Protein AF-K7MXH0-F1 (afdb_monomer)

InterPro domains:
  IPR050154 UbiB protein kinase [PTHR10566] (17-111)

pLDDT: mean 84.97, std 9.49, range [46.62, 95.38]

Sequence (111 aa):
MGKCSVVKLLSFSLFQIVHFVNRDSLSLENDYLSLGFIPEGVDTHSVSNALQASFVDQTTKSQDFQGIMNQLYDVMYEFNFSLPPDYALVIRALGSLEGTAKALDPDFKVI

Organism: Glycine max (NCBI:txid3847)

Foldseek 3Di:
DPDVVLVVLLVLVVVLVVCLVVLPLPVNLVSCVVVQQQDPPDDSVVLSVLSNVLSVVVVPFDQALVRSVVSVVVSSVVRVTDDDPSNVVSSVVVVVVSVVVCVVPVPDGPD

Nearest PDB structures (foldseek):
  5bs1-assembly2_D  TM=2.753E-01  e=4.534E+00  Chlamydomonas reinhardtii

Mean predicted aligned error: 6.52 Å

Secondary structure (DSSP, 8-state):
--HHHHHHHHHHHHHHHHHHHTT-HHHHHHHHHHHT-SPTT--HHHHHHHHHHHHHGGGTS--SHHHHHHHHHHHHHHTT----HHHHHHHHHHHHHHHHHHHH-TT----

Solvent-accessible surface area (backbone atoms only — not comparable to full-atom values): 6371 Å² total; per-residue (Å²): 142,63,72,70,58,55,57,49,49,53,55,50,54,52,50,43,51,52,25,55,76,70,66,35,29,66,61,35,40,51,50,36,55,76,68,57,26,59,48,90,89,63,61,61,66,58,52,23,52,49,48,48,52,54,60,67,57,47,88,77,48,58,77,38,68,69,38,50,50,49,54,52,45,54,51,38,58,77,66,60,44,56,77,56,72,68,53,58,49,52,52,52,51,53,52,52,51,51,54,51,48,34,72,76,36,78,85,61,62,88,106

Structure (mmCIF, N/CA/C/O backbone):
data_AF-K7MXH0-F1
#
_entry.id   AF-K7MXH0-F1
#
loop_
_atom_site.group_PDB
_atom_site.id
_atom_site.type_symbol
_atom_site.label_atom_id
_atom_site.label_alt_id
_atom_site.label_comp_id
_atom_site.label_asym_id
_atom_site.label_entity_id
_atom_site.label_seq_id
_atom_site.pdbx_PDB_ins_code
_atom_site.Cartn_x
_atom_site.Cartn_y
_atom_site.Cartn_z
_atom_site.occupancy
_atom_site.B_iso_or_equiv
_atom_site.auth_seq_id
_atom_site.auth_comp_id
_atom_site.auth_asym_id
_atom_site.auth_atom_id
_atom_site.pdbx_PDB_model_num
ATOM 1 N N . MET A 1 1 ? -19.366 23.999 1.018 1.00 46.62 1 MET A N 1
ATOM 2 C CA . MET A 1 1 ? -18.423 23.334 1.942 1.00 46.62 1 MET A CA 1
ATOM 3 C C . MET A 1 1 ? -17.507 22.398 1.142 1.00 46.62 1 MET A C 1
ATOM 5 O O . MET A 1 1 ? -17.685 21.200 1.222 1.00 46.62 1 MET A O 1
ATOM 9 N N . GLY A 1 2 ? -16.614 22.920 0.279 1.00 58.53 2 GLY A N 1
ATOM 10 C CA . GLY A 1 2 ? -15.994 22.087 -0.783 1.00 58.53 2 GLY A CA 1
ATOM 11 C C . GLY A 1 2 ? -14.485 22.241 -1.016 1.00 58.53 2 GLY A C 1
ATOM 12 O O . GLY A 1 2 ? -13.820 21.269 -1.339 1.00 58.53 2 GLY A O 1
ATOM 13 N N . LYS A 1 3 ? -13.893 23.424 -0.801 1.00 51.84 3 LYS A N 1
ATOM 14 C CA . LYS A 1 3 ? -12.472 23.644 -1.150 1.00 51.84 3 LYS A CA 1
ATOM 15 C C . LYS A 1 3 ? -11.477 23.020 -0.159 1.00 51.84 3 LYS A C 1
ATOM 17 O O . LYS A 1 3 ? -10.422 22.561 -0.573 1.00 51.84 3 LYS A O 1
ATOM 22 N N . CYS A 1 4 ? -11.819 22.970 1.131 1.00 59.88 4 CYS A N 1
ATOM 23 C CA . CYS A 1 4 ? -10.934 22.424 2.170 1.00 59.88 4 CYS A CA 1
ATOM 24 C C . CYS A 1 4 ? -10.837 20.884 2.114 1.00 59.88 4 CYS A C 1
ATOM 26 O O . CYS A 1 4 ? -9.796 20.320 2.434 1.00 59.88 4 CYS A O 1
ATOM 28 N N . SER A 1 5 ? -11.900 20.213 1.647 1.00 73.75 5 SER A N 1
ATOM 29 C CA . SER A 1 5 ? -11.961 18.746 1.568 1.00 73.75 5 SER A CA 1
ATOM 30 C C . SER A 1 5 ? -10.963 18.189 0.551 1.00 73.75 5 SER A C 1
ATOM 32 O O . SER A 1 5 ? -10.163 17.317 0.876 1.00 73.75 5 SER A O 1
ATOM 34 N N . VAL A 1 6 ? -10.936 18.758 -0.658 1.00 74.81 6 VAL A N 1
ATOM 35 C CA . VAL A 1 6 ? -10.088 18.260 -1.753 1.00 74.81 6 VAL A CA 1
ATOM 36 C C . VAL A 1 6 ? -8.600 18.461 -1.464 1.00 74.81 6 VAL A C 1
ATOM 38 O O . VAL A 1 6 ? -7.815 17.548 -1.693 1.00 74.81 6 VAL A O 1
ATOM 41 N N . VAL A 1 7 ? -8.199 19.617 -0.916 1.00 77.06 7 VAL A N 1
ATOM 42 C CA . VAL A 1 7 ? -6.790 19.866 -0.546 1.00 77.06 7 VAL A CA 1
ATOM 43 C C . VAL A 1 7 ? -6.329 18.878 0.524 1.00 77.06 7 VAL A C 1
ATOM 45 O O . VAL A 1 7 ? -5.235 18.329 0.415 1.00 77.06 7 VAL A O 1
ATOM 48 N N . LYS A 1 8 ? -7.186 18.597 1.515 1.00 79.19 8 LYS A N 1
ATOM 49 C CA . LYS A 1 8 ? -6.915 17.587 2.541 1.00 79.19 8 LYS A CA 1
ATOM 50 C C . LYS A 1 8 ? -6.776 16.194 1.916 1.00 79.19 8 LYS A C 1
ATOM 52 O O . LYS A 1 8 ? -5.793 15.509 2.175 1.00 79.19 8 LYS A O 1
ATOM 57 N N . LEU A 1 9 ? -7.702 15.786 1.051 1.00 81.62 9 LEU A N 1
ATOM 58 C CA . LEU A 1 9 ? -7.632 14.489 0.369 1.00 81.62 9 LEU A CA 1
ATOM 59 C C . LEU A 1 9 ? -6.373 14.346 -0.487 1.00 81.62 9 LEU A C 1
ATOM 61 O O . LEU A 1 9 ? -5.753 13.285 -0.474 1.00 81.62 9 LEU A O 1
ATOM 65 N N . LEU A 1 10 ? -5.958 15.409 -1.179 1.00 79.69 10 LEU A N 1
ATOM 66 C CA . LEU A 1 10 ? -4.731 15.403 -1.969 1.00 79.69 10 LEU A CA 1
ATOM 67 C C . LEU A 1 10 ? -3.499 15.200 -1.080 1.00 79.69 10 LEU A C 1
ATOM 69 O O . LEU A 1 10 ? -2.683 14.335 -1.383 1.00 79.69 10 LEU A O 1
ATOM 73 N N . SER A 1 11 ? -3.382 15.930 0.037 1.00 79.75 11 SER A N 1
ATOM 74 C CA . SER A 1 11 ? -2.253 15.742 0.958 1.00 79.75 11 SER A CA 1
ATOM 75 C C . SER A 1 11 ? -2.223 14.334 1.552 1.00 79.75 11 SER A C 1
ATOM 77 O O . SER A 1 11 ? -1.167 13.713 1.582 1.00 79.75 11 SER A O 1
ATOM 79 N N . PHE A 1 12 ? -3.376 13.797 1.961 1.00 81.94 12 PHE A N 1
ATOM 80 C CA . PHE A 1 12 ? -3.466 12.440 2.507 1.00 81.94 12 PHE A CA 1
ATOM 81 C C . PHE A 1 12 ? -3.141 11.363 1.469 1.00 81.94 12 PHE A C 1
ATOM 83 O O . PHE A 1 12 ? -2.455 10.403 1.796 1.00 81.94 12 PHE A O 1
ATOM 90 N N . SER A 1 13 ? -3.571 11.538 0.215 1.00 80.50 13 SER A N 1
ATOM 91 C CA . SER A 1 13 ? -3.254 10.593 -0.866 1.00 80.50 13 SER A CA 1
ATOM 92 C C . SER A 1 13 ? -1.743 10.508 -1.106 1.00 80.50 13 SER A C 1
ATOM 94 O O . SER A 1 13 ? -1.219 9.427 -1.347 1.00 80.50 13 SER A O 1
ATOM 96 N N . LEU A 1 14 ? -1.022 11.631 -0.987 1.00 79.69 14 LEU A N 1
ATOM 97 C CA . LEU A 1 14 ? 0.440 11.645 -1.096 1.00 79.69 14 LEU A CA 1
ATOM 98 C C . LEU A 1 14 ? 1.114 10.918 0.077 1.00 79.69 14 LEU A C 1
ATOM 100 O O . LEU A 1 14 ? 2.013 10.113 -0.157 1.00 79.69 14 LEU A O 1
ATOM 104 N N . PHE A 1 15 ? 0.674 11.157 1.318 1.00 83.81 15 PHE A N 1
ATOM 105 C CA . PHE A 1 15 ? 1.217 10.462 2.494 1.00 83.81 15 PHE A CA 1
ATOM 106 C C . PHE A 1 15 ? 0.970 8.954 2.444 1.00 83.81 15 PHE A C 1
ATOM 108 O O . PHE A 1 15 ? 1.897 8.181 2.665 1.00 83.81 15 PHE A O 1
ATOM 115 N N . GLN A 1 16 ? -0.228 8.543 2.032 1.00 85.19 16 GLN A N 1
ATOM 116 C CA . GLN A 1 16 ? -0.571 7.144 1.801 1.00 85.19 16 GLN A CA 1
ATOM 117 C C . GLN A 1 16 ? 0.404 6.463 0.831 1.00 85.19 16 GLN A C 1
ATOM 119 O O . GLN A 1 16 ? 0.870 5.360 1.106 1.00 85.19 16 GLN A O 1
ATOM 124 N N . ILE A 1 17 ? 0.714 7.101 -0.304 1.00 80.75 17 ILE A N 1
ATOM 125 C CA . ILE A 1 17 ? 1.647 6.535 -1.290 1.00 80.75 17 ILE A CA 1
ATOM 126 C C . ILE A 1 17 ? 3.040 6.407 -0.667 1.00 80.75 17 ILE A C 1
ATOM 128 O O . ILE A 1 17 ? 3.684 5.375 -0.825 1.00 80.75 17 ILE A O 1
ATOM 132 N N . VAL A 1 18 ? 3.489 7.412 0.093 1.00 85.75 18 VAL A N 1
ATOM 133 C CA . VAL A 1 18 ? 4.776 7.369 0.804 1.00 85.75 18 VAL A CA 1
ATOM 134 C C . VAL A 1 18 ? 4.818 6.223 1.820 1.00 85.75 18 VAL A C 1
ATOM 136 O O . VAL A 1 18 ? 5.776 5.452 1.819 1.00 85.75 18 VAL A O 1
ATOM 139 N N . HIS A 1 19 ? 3.793 6.063 2.660 1.00 88.38 19 HIS A N 1
ATOM 140 C CA . HIS A 1 19 ? 3.727 4.970 3.634 1.00 88.38 19 HIS A CA 1
ATOM 141 C C . HIS A 1 19 ? 3.650 3.598 2.955 1.00 88.38 19 HIS A C 1
ATOM 143 O O . HIS A 1 19 ? 4.329 2.667 3.388 1.00 88.38 19 HIS A O 1
ATOM 149 N N . PHE A 1 20 ? 2.913 3.482 1.846 1.00 85.31 20 PHE A N 1
ATOM 150 C CA . PHE A 1 20 ? 2.861 2.256 1.051 1.00 85.31 20 PHE A CA 1
ATOM 151 C C . PHE A 1 20 ? 4.236 1.884 0.480 1.00 85.31 20 PHE A C 1
ATOM 153 O O . PHE A 1 20 ? 4.690 0.752 0.640 1.00 85.31 20 PHE A O 1
ATOM 160 N N . VAL A 1 21 ? 4.938 2.843 -0.133 1.00 82.44 21 VAL A N 1
ATOM 161 C CA . VAL A 1 21 ? 6.283 2.637 -0.699 1.00 82.44 21 VAL A CA 1
ATOM 162 C C . VAL A 1 21 ? 7.293 2.273 0.392 1.00 82.44 21 VAL A C 1
ATOM 164 O O . VAL A 1 21 ? 8.115 1.377 0.197 1.00 82.44 21 VAL A O 1
ATOM 167 N N . ASN A 1 22 ? 7.186 2.893 1.569 1.00 86.62 22 ASN A N 1
ATOM 168 C CA . ASN A 1 22 ? 8.001 2.563 2.740 1.00 86.62 22 ASN A CA 1
ATOM 169 C C . ASN A 1 22 ? 7.610 1.236 3.412 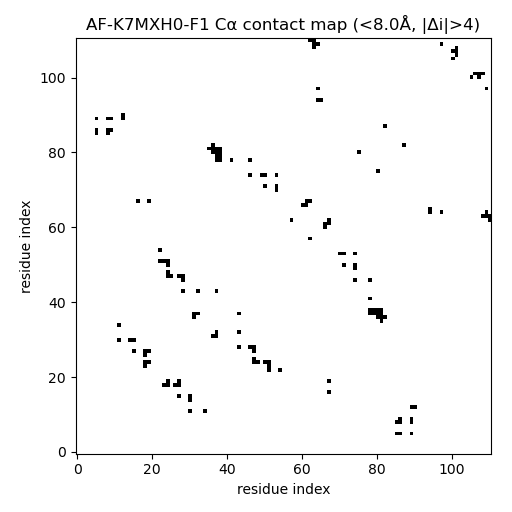1.00 86.62 22 ASN A C 1
ATOM 171 O O . ASN A 1 22 ? 8.277 0.822 4.360 1.00 86.62 22 ASN A O 1
ATOM 175 N N . ARG A 1 23 ? 6.565 0.556 2.920 1.00 86.12 23 ARG A N 1
ATOM 176 C CA . ARG A 1 23 ? 6.012 -0.683 3.487 1.00 86.12 23 ARG A CA 1
ATOM 177 C C . ARG A 1 23 ? 5.615 -0.537 4.956 1.00 86.12 23 ARG A C 1
ATOM 179 O O . ARG A 1 23 ? 5.733 -1.475 5.744 1.00 86.12 23 ARG A O 1
ATOM 186 N N . ASP A 1 24 ? 5.142 0.648 5.318 1.00 91.62 24 ASP A N 1
ATOM 187 C CA . ASP A 1 24 ? 4.705 0.975 6.666 1.00 91.62 24 ASP A CA 1
ATOM 188 C C . ASP A 1 24 ? 3.192 0.764 6.785 1.00 91.62 24 ASP A C 1
ATOM 190 O O . ASP A 1 24 ? 2.389 1.671 6.554 1.00 91.62 24 ASP A O 1
ATOM 194 N N . SER A 1 25 ? 2.798 -0.472 7.110 1.00 91.19 25 SER A N 1
ATOM 195 C CA . SER A 1 25 ? 1.384 -0.847 7.230 1.00 91.19 25 SER A CA 1
ATOM 196 C C . SER A 1 25 ? 0.683 -0.124 8.379 1.00 91.19 25 SER A C 1
ATOM 198 O O . SER A 1 25 ? -0.495 0.195 8.253 1.00 91.19 25 SER A O 1
ATOM 200 N N . LEU A 1 26 ? 1.403 0.180 9.466 1.00 92.44 26 LEU A N 1
ATOM 201 C CA . LEU A 1 26 ? 0.851 0.849 10.644 1.00 92.44 26 LEU A CA 1
ATOM 202 C C . LEU A 1 26 ? 0.541 2.317 10.349 1.00 92.44 26 LEU A C 1
ATOM 204 O O . LEU A 1 26 ? -0.530 2.809 10.705 1.00 92.44 26 LEU A O 1
ATOM 208 N N . SER A 1 27 ? 1.450 3.033 9.688 1.00 92.19 27 SER A N 1
ATOM 209 C CA . SER A 1 27 ? 1.188 4.423 9.296 1.00 92.19 27 SER A CA 1
ATOM 210 C C . SER A 1 27 ? 0.075 4.504 8.250 1.00 92.19 27 SER A C 1
ATOM 212 O O . SER A 1 27 ? -0.785 5.378 8.329 1.00 92.19 27 SER A O 1
ATOM 214 N N . LEU A 1 28 ? 0.016 3.540 7.329 1.00 91.25 28 LEU A N 1
ATOM 215 C CA . LEU A 1 28 ? -1.019 3.477 6.299 1.00 91.25 28 LEU A CA 1
ATOM 216 C C . LEU A 1 28 ? -2.418 3.148 6.860 1.00 91.25 28 LEU A C 1
ATOM 218 O O . LEU A 1 28 ? -3.410 3.753 6.457 1.00 91.25 28 LEU A O 1
ATOM 222 N N . GLU A 1 29 ? -2.509 2.239 7.830 1.00 91.75 29 GLU A N 1
ATOM 223 C CA . GLU A 1 29 ? -3.730 1.981 8.606 1.00 91.75 29 GLU A CA 1
ATOM 224 C C . GLU A 1 29 ? -4.227 3.258 9.302 1.00 91.75 29 GLU A C 1
ATOM 226 O O . GLU A 1 29 ? -5.408 3.603 9.214 1.00 91.75 29 GLU A O 1
ATOM 231 N N . ASN A 1 30 ? -3.320 3.999 9.947 1.00 90.44 30 ASN A N 1
ATOM 232 C CA . ASN A 1 30 ? -3.651 5.253 10.623 1.00 90.44 30 ASN A CA 1
ATOM 233 C C . ASN A 1 30 ? -4.119 6.345 9.651 1.00 90.44 30 ASN A C 1
ATOM 235 O O . ASN A 1 30 ? -5.020 7.118 9.996 1.00 90.44 30 ASN A O 1
ATOM 239 N N . ASP A 1 31 ? -3.566 6.399 8.437 1.00 88.56 31 ASP A N 1
ATOM 240 C CA . ASP A 1 31 ? -4.060 7.289 7.385 1.00 88.56 31 ASP A CA 1
ATOM 241 C C . ASP A 1 31 ? -5.513 6.953 7.031 1.00 88.56 31 ASP A C 1
ATOM 243 O O . ASP A 1 31 ? -6.362 7.845 6.991 1.00 88.56 31 ASP A O 1
ATOM 247 N N . TYR A 1 32 ? -5.832 5.670 6.831 1.00 89.38 32 TYR A N 1
ATOM 248 C CA . TYR A 1 32 ? -7.194 5.229 6.514 1.00 89.38 32 TYR A CA 1
ATOM 249 C C . TYR A 1 32 ? -8.195 5.486 7.627 1.00 89.38 32 TYR A C 1
ATOM 251 O 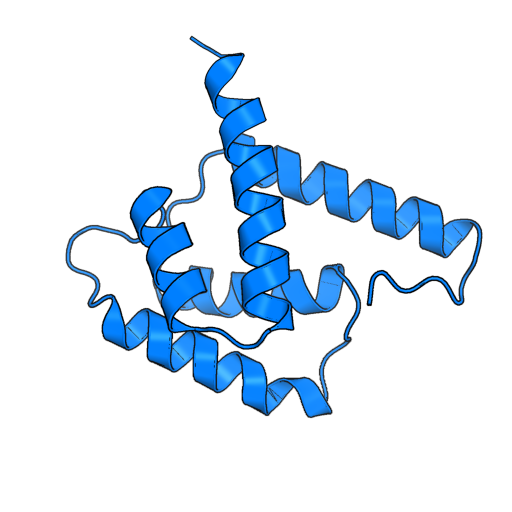O . TYR A 1 32 ? -9.328 5.899 7.352 1.00 89.38 32 TYR A O 1
ATOM 259 N N . LEU A 1 33 ?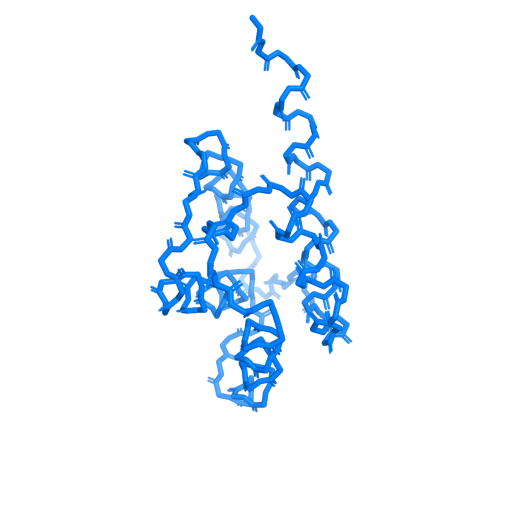 -7.774 5.286 8.873 1.00 88.94 33 LEU A N 1
ATOM 260 C CA . LEU A 1 33 ? -8.573 5.617 10.042 1.00 88.94 33 LEU A CA 1
ATOM 261 C C . LEU A 1 33 ? -8.835 7.129 10.112 1.00 88.94 33 LEU A C 1
ATOM 263 O O . LEU A 1 33 ? -9.975 7.556 10.278 1.00 88.94 33 LEU A O 1
ATOM 267 N N . SER A 1 34 ? -7.802 7.949 9.898 1.00 86.44 34 SER A N 1
ATOM 268 C CA . SER A 1 34 ? -7.891 9.420 9.912 1.00 86.44 34 SER A CA 1
ATOM 269 C C . SER A 1 34 ? -8.751 9.987 8.780 1.00 86.44 34 SER A C 1
ATOM 271 O O . SER A 1 34 ? -9.349 11.060 8.914 1.00 86.44 34 SER A O 1
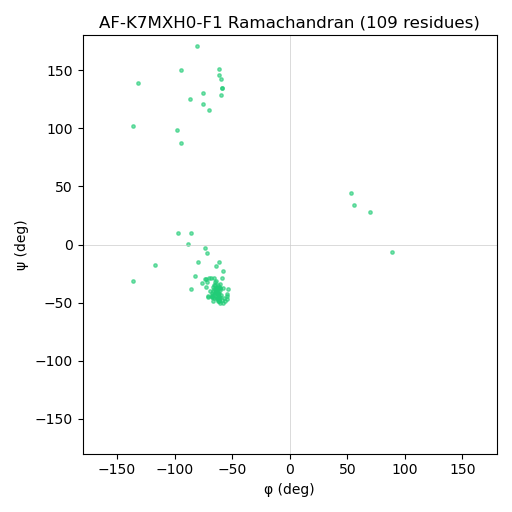ATOM 273 N N . LEU A 1 35 ? -8.807 9.274 7.657 1.00 84.44 35 LEU A N 1
ATOM 274 C CA . LEU A 1 35 ? -9.658 9.583 6.514 1.00 84.44 35 LEU A CA 1
ATOM 275 C C . LEU A 1 35 ? -11.113 9.131 6.705 1.00 84.44 35 LEU A C 1
ATOM 277 O O . LEU A 1 35 ? -11.981 9.586 5.960 1.00 84.44 35 LEU A O 1
ATOM 281 N N . GLY A 1 36 ? -11.386 8.268 7.687 1.00 86.94 36 GLY A N 1
ATOM 282 C CA . GLY A 1 36 ? -12.705 7.676 7.906 1.00 86.94 36 GLY A CA 1
ATOM 283 C C . GLY A 1 36 ? -13.105 6.682 6.814 1.00 86.94 36 GLY A C 1
ATOM 284 O O . GLY A 1 36 ? -14.289 6.542 6.524 1.00 86.94 36 GLY A O 1
ATOM 285 N N . PHE A 1 37 ? -12.131 6.037 6.161 1.00 88.94 37 PHE A N 1
ATOM 286 C CA . PHE A 1 37 ? -12.402 5.049 5.107 1.00 88.94 37 PHE A CA 1
ATOM 287 C C . PHE A 1 37 ? -12.726 3.669 5.681 1.00 88.94 37 PHE A C 1
ATOM 289 O O . PHE A 1 37 ? -13.449 2.904 5.041 1.00 88.94 37 PHE A O 1
ATOM 296 N N . ILE A 1 38 ? -12.206 3.373 6.877 1.00 90.56 38 ILE A N 1
ATOM 297 C CA . ILE A 1 38 ? -12.443 2.121 7.597 1.00 90.56 38 ILE A CA 1
ATOM 298 C C . ILE A 1 38 ? -13.860 2.155 8.198 1.00 90.56 38 ILE A C 1
ATOM 300 O O . ILE A 1 38 ? -14.145 3.057 8.992 1.00 90.56 38 ILE A O 1
ATOM 304 N N . PRO A 1 39 ? -14.753 1.211 7.846 1.00 89.50 39 PRO A N 1
ATOM 305 C CA . PRO A 1 39 ? -16.088 1.134 8.433 1.00 89.50 39 PRO A CA 1
ATOM 306 C C . PRO A 1 39 ? -16.049 0.901 9.947 1.00 89.50 39 PRO A C 1
ATOM 308 O O . PRO A 1 39 ? -15.151 0.239 10.470 1.00 89.50 39 PRO A O 1
ATOM 311 N N . GLU A 1 40 ? -17.066 1.391 10.656 1.00 88.25 40 GLU A N 1
ATOM 312 C CA . GLU A 1 40 ? -17.212 1.109 12.086 1.00 88.25 40 GLU A CA 1
ATOM 313 C C . GLU A 1 40 ? -17.319 -0.405 12.340 1.00 88.25 40 GLU A C 1
ATOM 315 O O . GLU A 1 40 ? -18.054 -1.119 11.658 1.00 88.25 40 GLU A O 1
ATOM 320 N N . GLY A 1 41 ? -16.584 -0.896 13.341 1.00 89.38 41 GLY A N 1
ATOM 321 C CA . GLY A 1 41 ? -16.572 -2.311 13.728 1.00 89.38 41 GLY A CA 1
ATOM 322 C C . GLY A 1 41 ? -15.538 -3.179 13.004 1.00 89.38 41 GLY A C 1
ATOM 323 O O . GLY A 1 41 ? -15.364 -4.333 13.391 1.00 89.38 41 GLY A O 1
ATOM 324 N N . VAL A 1 42 ? -14.824 -2.647 12.007 1.00 91.62 42 VAL A N 1
ATOM 325 C CA . VAL A 1 42 ? -13.661 -3.328 11.423 1.00 91.62 42 VAL A CA 1
ATOM 326 C C . VAL A 1 42 ? -12.468 -3.224 12.376 1.00 91.62 42 VAL A C 1
ATOM 328 O O . VAL A 1 42 ? -12.128 -2.138 12.843 1.00 91.62 42 VAL A O 1
ATOM 331 N N . ASP A 1 43 ? -11.823 -4.359 12.651 1.00 92.31 43 ASP A N 1
ATOM 332 C CA . ASP A 1 43 ? -10.574 -4.404 13.410 1.00 92.31 43 ASP A CA 1
ATOM 333 C C . ASP A 1 43 ? -9.428 -3.808 12.581 1.00 92.31 43 ASP A C 1
ATOM 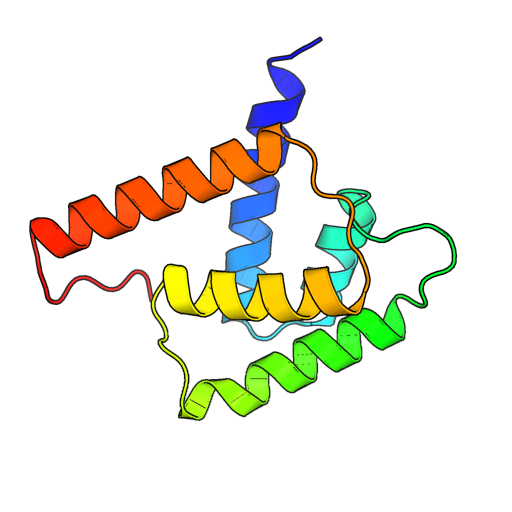335 O O . ASP A 1 43 ? -9.054 -4.337 11.531 1.00 92.31 43 ASP A O 1
ATOM 339 N N . THR A 1 44 ? -8.865 -2.696 13.050 1.00 90.44 44 THR A N 1
ATOM 340 C CA . THR A 1 44 ? -7.835 -1.962 12.308 1.00 90.44 44 THR A CA 1
ATOM 341 C C . THR A 1 44 ? -6.526 -2.755 12.216 1.00 90.44 44 THR A C 1
ATOM 343 O O . THR A 1 44 ? -5.842 -2.699 11.194 1.00 90.44 44 THR A O 1
ATOM 346 N N . HIS A 1 45 ? -6.235 -3.622 13.193 1.00 91.69 45 HIS A N 1
ATOM 347 C CA . HIS A 1 45 ? -5.090 -4.531 13.120 1.00 91.69 45 HIS A CA 1
ATOM 348 C C . HIS A 1 45 ? -5.205 -5.528 11.962 1.00 91.69 45 HIS A C 1
ATOM 350 O O . HIS A 1 45 ? -4.209 -5.823 11.299 1.00 91.69 45 HIS A O 1
ATOM 356 N N . SER A 1 46 ? -6.412 -6.016 11.673 1.00 93.19 46 SER A N 1
ATOM 357 C CA . SER A 1 46 ? -6.665 -6.879 10.516 1.00 93.19 46 SER A CA 1
ATOM 358 C C . SER A 1 46 ? -6.386 -6.154 9.192 1.00 93.19 46 SER A C 1
ATOM 360 O O . SER A 1 46 ? -5.777 -6.742 8.298 1.00 93.19 46 SER A O 1
ATOM 362 N N . VAL A 1 47 ? -6.719 -4.860 9.098 1.00 93.31 47 VAL A N 1
ATOM 363 C CA . VAL A 1 47 ? -6.355 -4.007 7.949 1.00 93.31 47 VAL A CA 1
ATOM 364 C C . VAL A 1 47 ? -4.834 -3.906 7.816 1.00 93.31 47 VAL A C 1
ATOM 366 O O . VAL A 1 47 ? -4.297 -4.129 6.733 1.00 93.31 47 VAL A O 1
ATOM 369 N N . SER A 1 48 ? -4.124 -3.626 8.913 1.00 92.81 48 SER A N 1
ATOM 370 C CA . SER A 1 48 ? -2.654 -3.581 8.940 1.00 92.81 48 SER A CA 1
ATOM 371 C C . SER A 1 48 ? -2.021 -4.871 8.425 1.00 92.81 48 SER A C 1
ATOM 373 O O . SER A 1 48 ? -1.090 -4.840 7.620 1.00 92.81 48 SER A O 1
ATOM 375 N N . ASN A 1 49 ? -2.553 -6.018 8.857 1.00 93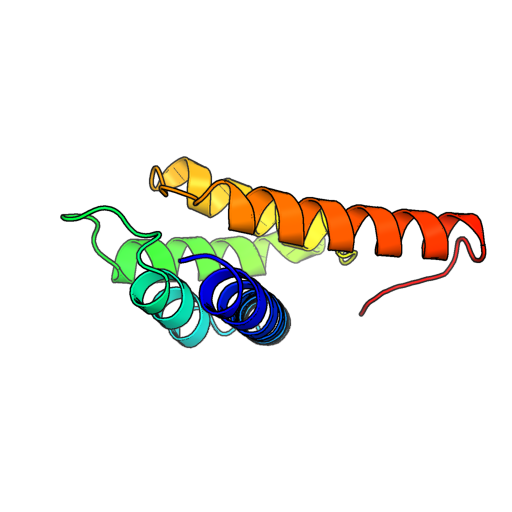.19 49 ASN A N 1
ATOM 376 C CA . ASN A 1 49 ? -2.065 -7.333 8.457 1.00 93.19 49 ASN A CA 1
ATOM 377 C C . ASN A 1 49 ? -2.277 -7.584 6.959 1.00 93.19 49 ASN A C 1
ATOM 379 O O . ASN A 1 49 ? -1.366 -8.075 6.292 1.00 93.19 49 ASN A O 1
ATOM 383 N N . ALA A 1 50 ? -3.434 -7.207 6.411 1.00 92.50 50 ALA A N 1
ATOM 384 C CA . ALA A 1 50 ? -3.702 -7.315 4.978 1.00 92.50 50 ALA A CA 1
ATOM 385 C C . ALA A 1 50 ? -2.813 -6.376 4.148 1.00 92.50 50 ALA A C 1
ATOM 387 O O . ALA A 1 50 ? -2.260 -6.784 3.125 1.00 92.50 50 ALA A O 1
ATOM 388 N N . LEU A 1 51 ? -2.582 -5.147 4.625 1.00 91.62 51 LEU A N 1
ATOM 389 C CA . LEU A 1 51 ? -1.624 -4.222 4.013 1.00 91.62 51 LEU A CA 1
ATOM 390 C C . LEU A 1 51 ? -0.210 -4.804 4.021 1.00 91.62 51 LEU A C 1
ATOM 392 O O . LEU A 1 51 ? 0.470 -4.787 2.996 1.00 91.62 51 LEU A O 1
ATOM 396 N N . GLN A 1 52 ? 0.220 -5.384 5.140 1.00 91.06 52 GLN A N 1
ATOM 397 C CA . GLN A 1 52 ? 1.528 -6.020 5.244 1.00 91.06 52 GLN A CA 1
ATOM 398 C C . GLN A 1 52 ? 1.660 -7.231 4.310 1.00 91.06 52 GLN A C 1
ATOM 400 O O . GLN A 1 52 ? 2.692 -7.381 3.655 1.00 91.06 52 GLN A O 1
ATOM 405 N N . ALA A 1 53 ? 0.612 -8.051 4.184 1.00 88.81 53 ALA A N 1
ATOM 406 C CA . ALA A 1 53 ? 0.568 -9.151 3.223 1.00 88.81 53 ALA A CA 1
ATOM 407 C C . ALA A 1 53 ? 0.678 -8.642 1.775 1.00 88.81 53 ALA A C 1
ATOM 409 O O . ALA A 1 53 ? 1.467 -9.177 0.993 1.00 88.81 53 ALA A O 1
ATOM 410 N N . SER A 1 54 ? -0.004 -7.538 1.446 1.00 85.88 54 SER A N 1
ATOM 411 C CA . SER A 1 54 ? 0.061 -6.919 0.114 1.00 85.88 54 SER A CA 1
ATOM 412 C C . SER A 1 54 ? 1.483 -6.495 -0.281 1.00 85.88 54 SER A C 1
ATOM 414 O O . SER A 1 54 ? 1.835 -6.518 -1.466 1.00 85.88 54 SER A O 1
ATOM 416 N N . PHE A 1 55 ? 2.336 -6.169 0.702 1.00 84.56 55 PHE A N 1
ATOM 417 C CA . PHE A 1 55 ? 3.728 -5.803 0.454 1.00 84.56 55 PHE A CA 1
ATOM 418 C C . PHE A 1 55 ? 4.608 -6.988 0.056 1.00 84.56 55 PHE A C 1
ATOM 420 O O . PHE A 1 55 ? 5.586 -6.777 -0.665 1.00 84.56 55 PHE A O 1
ATOM 427 N N . VAL A 1 56 ? 4.294 -8.202 0.518 1.00 77.44 56 VAL A N 1
ATOM 428 C CA . VAL A 1 56 ? 5.054 -9.428 0.214 1.00 77.44 56 VAL A CA 1
ATOM 429 C C . VAL A 1 56 ? 4.821 -9.859 -1.238 1.00 77.44 56 VAL A C 1
ATOM 431 O O . VAL A 1 56 ? 5.764 -10.246 -1.933 1.00 77.44 56 VAL A O 1
ATOM 434 N N . ASP A 1 57 ? 3.600 -9.672 -1.739 1.00 69.38 57 ASP A N 1
ATOM 435 C CA . ASP A 1 57 ? 3.200 -10.024 -3.108 1.00 69.38 57 ASP A CA 1
ATOM 436 C C . ASP A 1 57 ? 3.796 -9.108 -4.197 1.00 69.38 57 ASP A C 1
ATOM 438 O O . ASP A 1 57 ? 3.694 -9.395 -5.395 1.00 69.38 57 ASP A O 1
ATOM 442 N N . GLN A 1 58 ? 4.479 -8.023 -3.809 1.00 64.00 58 GLN A N 1
ATOM 443 C CA . GLN A 1 58 ? 5.086 -7.050 -4.731 1.00 64.00 58 GLN A CA 1
ATOM 444 C C . GLN A 1 58 ? 6.163 -7.634 -5.653 1.00 64.00 58 GLN A C 1
ATOM 446 O O . GLN A 1 58 ? 6.512 -7.001 -6.641 1.00 64.00 58 GLN A O 1
ATOM 451 N N . THR A 1 59 ? 6.684 -8.834 -5.385 1.00 59.53 59 THR A N 1
ATOM 452 C CA . THR A 1 59 ? 7.677 -9.465 -6.278 1.00 59.53 59 THR A CA 1
ATOM 453 C C . THR A 1 59 ? 7.124 -9.782 -7.672 1.00 59.53 59 THR A C 1
ATOM 455 O O . THR A 1 59 ? 7.903 -9.957 -8.606 1.00 59.53 59 THR A O 1
ATOM 458 N N . THR A 1 60 ? 5.796 -9.827 -7.828 1.00 60.91 60 THR A N 1
ATOM 459 C CA . THR A 1 60 ? 5.126 -10.148 -9.101 1.00 60.91 60 THR A CA 1
ATOM 460 C C . THR A 1 60 ? 4.279 -9.008 -9.666 1.00 60.91 60 THR A C 1
ATOM 462 O O . THR A 1 60 ? 3.940 -9.034 -10.850 1.00 60.91 60 THR A O 1
ATOM 465 N N . LYS A 1 61 ? 3.925 -8.010 -8.846 1.00 65.75 61 LYS A N 1
ATOM 466 C CA . LYS A 1 61 ? 3.043 -6.901 -9.234 1.00 65.75 61 LYS A CA 1
ATOM 467 C C . LYS A 1 61 ? 3.856 -5.690 -9.708 1.00 65.75 61 LYS A C 1
ATOM 469 O O . LYS A 1 61 ? 4.990 -5.477 -9.286 1.00 65.75 61 LYS A O 1
ATOM 474 N N . SER A 1 62 ? 3.268 -4.911 -10.619 1.00 69.12 62 SER A N 1
ATOM 475 C CA . SER A 1 62 ? 3.893 -3.696 -11.150 1.00 69.12 62 SER A CA 1
ATOM 476 C C . SER A 1 62 ? 4.192 -2.709 -10.022 1.00 69.12 62 SER A C 1
ATOM 478 O O . SER A 1 62 ? 3.339 -2.463 -9.174 1.00 69.12 62 SER A O 1
ATOM 480 N N . GLN A 1 63 ? 5.394 -2.138 -10.032 1.00 74.69 63 GLN A N 1
ATOM 481 C CA . GLN A 1 63 ? 5.810 -1.090 -9.095 1.00 74.69 63 GLN A CA 1
ATOM 482 C C . GLN A 1 63 ? 5.401 0.310 -9.571 1.00 74.69 63 GLN A C 1
AT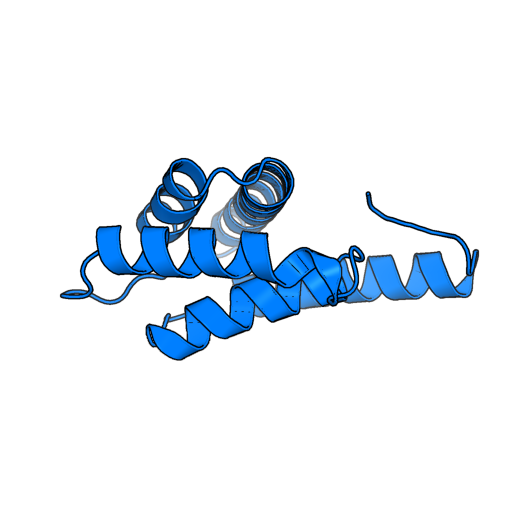OM 484 O O . GLN A 1 63 ? 5.850 1.314 -9.041 1.00 74.69 63 GLN A O 1
ATOM 489 N N . ASP A 1 64 ? 4.587 0.405 -10.612 1.00 79.94 64 ASP A N 1
ATOM 490 C CA . ASP A 1 64 ? 4.079 1.685 -11.069 1.00 79.94 64 ASP A CA 1
ATOM 491 C C . ASP A 1 64 ? 2.880 2.156 -10.228 1.00 79.94 64 ASP A C 1
ATOM 493 O O . ASP A 1 64 ? 2.373 1.426 -9.370 1.00 79.94 64 ASP A O 1
ATOM 497 N N . PHE A 1 65 ? 2.439 3.402 -10.422 1.00 83.88 65 PHE A N 1
ATOM 498 C CA . PHE A 1 65 ? 1.392 3.968 -9.569 1.00 83.88 65 PHE A CA 1
ATOM 499 C C . PHE A 1 65 ? 0.080 3.187 -9.720 1.00 83.88 65 PHE A C 1
ATOM 501 O O . PHE A 1 65 ? -0.578 2.906 -8.721 1.00 83.88 65 PHE A O 1
ATOM 508 N N . GLN A 1 66 ? -0.260 2.730 -10.928 1.00 83.81 66 GLN A N 1
ATOM 509 C CA . GLN A 1 66 ? -1.404 1.840 -11.136 1.00 83.81 66 GLN A CA 1
ATOM 510 C C . GLN A 1 66 ? -1.290 0.517 -10.353 1.00 83.81 66 GLN A C 1
ATOM 512 O O . GLN A 1 66 ? -2.273 0.078 -9.755 1.00 83.81 66 GLN A O 1
ATOM 517 N N . GLY A 1 67 ? -0.120 -0.122 -10.338 1.00 85.25 67 GLY A N 1
ATOM 518 C CA . GLY A 1 67 ? 0.132 -1.351 -9.588 1.00 85.25 67 GLY A CA 1
ATOM 519 C C . GLY A 1 67 ? -0.020 -1.160 -8.081 1.00 85.25 67 GLY A C 1
ATOM 520 O O . GLY A 1 67 ? -0.735 -1.935 -7.441 1.00 85.25 67 GLY A O 1
ATOM 521 N N . ILE A 1 68 ? 0.548 -0.075 -7.549 1.00 85.12 68 ILE A N 1
ATOM 522 C CA . ILE A 1 68 ? 0.385 0.341 -6.149 1.00 85.12 68 ILE A CA 1
ATOM 523 C C . ILE A 1 68 ? -1.098 0.558 -5.823 1.00 85.12 68 ILE A C 1
ATOM 525 O O . ILE A 1 68 ? -1.615 -0.006 -4.859 1.00 85.12 68 ILE A O 1
ATOM 529 N N . MET A 1 69 ? -1.816 1.330 -6.644 1.00 87.00 69 MET A N 1
ATOM 530 C CA . MET A 1 69 ? -3.234 1.610 -6.407 1.00 87.00 69 MET A CA 1
ATOM 531 C C . MET A 1 69 ? -4.093 0.345 -6.451 1.00 87.00 69 MET A C 1
ATOM 533 O O . MET A 1 69 ? -5.001 0.214 -5.636 1.00 87.00 69 MET A O 1
ATOM 537 N N . ASN A 1 70 ? -3.801 -0.603 -7.343 1.00 87.81 70 ASN A N 1
ATOM 538 C CA . ASN A 1 70 ? -4.515 -1.880 -7.395 1.00 87.81 70 ASN A CA 1
ATOM 539 C C . ASN A 1 70 ? -4.343 -2.683 -6.099 1.00 87.81 70 ASN A C 1
ATOM 541 O O . ASN A 1 70 ? -5.322 -3.202 -5.578 1.00 87.81 70 ASN A O 1
ATOM 545 N N . GLN A 1 71 ? -3.131 -2.739 -5.540 1.00 87.06 71 GLN A N 1
ATOM 546 C CA . GLN A 1 71 ? -2.884 -3.423 -4.264 1.00 87.06 71 GLN A CA 1
ATOM 547 C C . GLN A 1 71 ? -3.627 -2.765 -3.102 1.00 87.06 71 GLN A C 1
ATOM 549 O O . GLN A 1 71 ? -4.202 -3.452 -2.262 1.00 87.06 71 GLN A O 1
ATOM 554 N N . LEU A 1 72 ? -3.649 -1.432 -3.074 1.00 88.19 72 LEU A N 1
ATOM 555 C CA . LEU A 1 72 ? -4.433 -0.694 -2.092 1.00 88.19 72 LEU A CA 1
ATOM 556 C C . LEU A 1 72 ? -5.928 -0.978 -2.245 1.00 88.19 72 LEU A C 1
ATOM 558 O O . LEU A 1 72 ? -6.610 -1.206 -1.248 1.00 88.19 72 LEU A O 1
ATOM 562 N N . TYR A 1 73 ? -6.436 -1.003 -3.479 1.00 88.94 73 TYR A N 1
ATOM 563 C CA . TYR A 1 73 ? -7.838 -1.298 -3.751 1.00 88.94 73 TYR A CA 1
ATOM 564 C C . TYR A 1 73 ? -8.235 -2.729 -3.395 1.00 88.94 73 TYR A C 1
ATOM 566 O O . TYR A 1 73 ? -9.351 -2.909 -2.915 1.00 88.94 73 TYR A O 1
ATOM 574 N N . ASP A 1 74 ? -7.347 -3.712 -3.561 1.00 90.50 74 ASP A N 1
ATOM 575 C CA . ASP A 1 74 ? -7.587 -5.095 -3.129 1.00 90.50 74 ASP A CA 1
ATOM 576 C C . ASP A 1 74 ? -7.919 -5.130 -1.623 1.00 90.50 74 ASP A C 1
ATOM 578 O O . ASP A 1 74 ? -8.948 -5.677 -1.223 1.00 90.50 74 ASP A O 1
ATOM 582 N N . VAL A 1 75 ? -7.111 -4.450 -0.798 1.00 91.62 75 VAL A N 1
ATOM 583 C CA . VAL A 1 75 ? -7.341 -4.353 0.655 1.00 91.62 75 VAL A CA 1
ATOM 584 C C . VAL A 1 75 ? -8.599 -3.542 0.967 1.00 91.62 75 VAL A C 1
ATOM 586 O O . VAL A 1 75 ? -9.432 -3.957 1.770 1.00 91.62 75 VAL A O 1
ATOM 589 N N . MET A 1 76 ? -8.798 -2.398 0.312 1.00 90.75 76 MET A N 1
ATOM 590 C CA . MET A 1 76 ? -10.013 -1.597 0.506 1.00 90.75 76 MET A CA 1
ATOM 591 C C . MET A 1 76 ? -11.285 -2.393 0.191 1.00 90.75 76 MET A C 1
ATOM 593 O O . MET A 1 76 ? -12.294 -2.231 0.876 1.00 90.75 76 MET A O 1
ATOM 597 N N . TYR A 1 77 ? -11.246 -3.243 -0.837 1.00 91.94 77 TYR A N 1
ATOM 598 C CA . TYR A 1 77 ? -12.361 -4.097 -1.227 1.00 91.94 77 TYR A CA 1
ATOM 599 C C . TYR A 1 77 ? -12.597 -5.217 -0.209 1.00 91.94 77 TYR A C 1
ATOM 601 O O . TYR A 1 77 ? -13.737 -5.430 0.196 1.00 91.94 77 TYR A O 1
ATOM 609 N N . GLU A 1 78 ? -11.534 -5.878 0.258 1.00 93.19 78 GLU A N 1
ATOM 610 C CA . GLU A 1 78 ? -11.600 -6.928 1.285 1.00 93.19 78 GLU A CA 1
ATOM 611 C C . GLU A 1 78 ? -12.311 -6.445 2.560 1.00 93.19 78 GLU A C 1
ATOM 613 O O . GLU A 1 78 ? -13.182 -7.132 3.096 1.00 93.19 78 GLU A O 1
ATOM 618 N N . PHE A 1 79 ? -12.008 -5.222 3.000 1.00 93.38 79 PHE A N 1
ATOM 619 C CA . PHE A 1 79 ? -12.567 -4.635 4.221 1.00 93.38 79 PHE A CA 1
ATOM 620 C C . PHE A 1 79 ? -13.773 -3.713 3.986 1.00 93.38 79 PHE A C 1
ATOM 622 O O . PHE A 1 79 ? -14.227 -3.055 4.921 1.00 93.38 79 PHE A O 1
ATOM 629 N N . ASN A 1 80 ? -14.327 -3.676 2.768 1.00 91.88 80 ASN A N 1
ATOM 630 C CA . ASN A 1 80 ? -15.495 -2.862 2.403 1.00 91.88 80 ASN A CA 1
ATOM 631 C C . ASN A 1 80 ? -15.349 -1.368 2.747 1.00 91.88 80 ASN A C 1
ATOM 633 O O . ASN A 1 80 ? -16.268 -0.745 3.284 1.00 91.88 80 ASN A O 1
ATOM 637 N N . PHE A 1 81 ? -14.192 -0.779 2.452 1.00 91.56 81 PHE A N 1
ATOM 638 C CA . PHE A 1 81 ? -13.940 0.632 2.733 1.00 91.56 81 PHE A CA 1
ATOM 639 C C . PHE A 1 81 ? -14.928 1.546 2.004 1.00 91.56 81 PHE A C 1
ATOM 641 O O . PHE A 1 81 ? -15.268 1.339 0.837 1.00 91.56 81 PHE A O 1
ATOM 648 N N . SER A 1 82 ? -15.331 2.622 2.677 1.00 85.31 82 SER A N 1
ATOM 649 C CA . SER A 1 82 ? -16.197 3.648 2.098 1.00 85.31 82 SER A CA 1
ATOM 650 C C . SER A 1 82 ? -15.361 4.825 1.604 1.00 85.31 82 SER A C 1
ATOM 652 O O . SER A 1 82 ? -14.988 5.710 2.374 1.00 85.31 82 SER A O 1
ATOM 654 N N . LEU A 1 83 ? -15.083 4.857 0.300 1.00 85.38 83 LEU A N 1
ATOM 655 C CA . LEU A 1 83 ? -14.312 5.932 -0.322 1.00 85.38 83 LEU A CA 1
ATOM 656 C C . LEU A 1 83 ? -15.218 7.112 -0.718 1.00 85.38 83 LEU A C 1
ATOM 658 O O . LEU A 1 83 ? -16.161 6.928 -1.492 1.00 85.38 83 LEU A O 1
ATOM 662 N N . PRO A 1 84 ? -14.931 8.347 -0.267 1.00 86.06 84 PRO A N 1
ATOM 663 C CA . PRO A 1 84 ? -15.643 9.531 -0.726 1.00 86.06 84 PRO A CA 1
ATOM 664 C C . PRO A 1 84 ? -15.477 9.740 -2.241 1.00 86.06 84 PRO A C 1
ATOM 666 O O . PRO A 1 84 ? -14.385 9.513 -2.771 1.00 86.06 84 PRO A O 1
ATOM 669 N N . PRO A 1 85 ? -16.495 10.267 -2.949 1.00 87.75 85 PRO A N 1
ATOM 670 C CA . PRO A 1 85 ? -16.393 10.562 -4.381 1.00 87.75 85 PRO A CA 1
ATOM 671 C C . PRO A 1 85 ? -15.196 11.453 -4.745 1.00 87.75 85 PRO A C 1
ATOM 673 O O . PRO A 1 85 ? -14.523 11.210 -5.746 1.00 87.75 85 PRO A O 1
ATOM 676 N N . ASP A 1 86 ? -14.882 12.439 -3.901 1.00 88.38 86 ASP A N 1
ATOM 677 C CA . ASP A 1 86 ? -13.740 13.337 -4.094 1.00 88.38 86 ASP A CA 1
ATOM 678 C C . ASP A 1 86 ? -12.396 12.587 -4.081 1.00 88.38 86 ASP A C 1
ATOM 680 O O . ASP A 1 86 ? -11.491 12.939 -4.837 1.00 88.38 86 ASP A O 1
ATOM 684 N N . TYR A 1 87 ? -12.261 11.525 -3.277 1.00 86.81 87 TYR A N 1
ATOM 685 C CA . TYR A 1 87 ? -11.044 10.708 -3.245 1.00 86.81 87 TYR A CA 1
ATOM 686 C C . TYR A 1 87 ? -10.858 9.950 -4.565 1.00 86.81 87 TYR A C 1
ATOM 688 O O . TYR A 1 87 ? -9.780 9.984 -5.156 1.00 86.81 87 TYR A O 1
ATOM 696 N N . ALA A 1 88 ? -11.931 9.350 -5.093 1.00 86.00 88 ALA A N 1
ATOM 697 C CA . ALA A 1 88 ? -11.894 8.679 -6.392 1.00 86.00 88 ALA A CA 1
ATOM 698 C C . ALA A 1 88 ? -11.517 9.641 -7.537 1.00 86.00 88 ALA A C 1
ATOM 700 O O . ALA A 1 88 ? -10.825 9.244 -8.477 1.00 86.00 88 ALA A O 1
ATOM 701 N N . LEU A 1 89 ? -11.934 10.911 -7.459 1.00 90.00 89 LEU A N 1
ATOM 702 C CA . LEU A 1 89 ? -11.527 11.947 -8.413 1.00 90.00 89 LEU A CA 1
ATOM 703 C C . LEU A 1 89 ? -10.035 12.287 -8.303 1.00 90.00 89 LEU A C 1
ATOM 705 O O . LEU A 1 89 ? -9.373 12.392 -9.335 1.00 90.00 89 LEU A O 1
ATOM 709 N N . VAL A 1 90 ? -9.498 12.416 -7.084 1.00 89.62 90 VAL A N 1
ATOM 710 C CA . VAL A 1 90 ? -8.064 12.669 -6.853 1.00 89.62 90 VAL A CA 1
ATOM 711 C C . VAL A 1 90 ? -7.213 11.530 -7.415 1.00 89.62 90 VAL A C 1
ATOM 713 O O . VAL A 1 90 ? -6.307 11.789 -8.206 1.00 89.62 90 VAL A O 1
ATOM 716 N N . ILE A 1 91 ? -7.534 10.272 -7.095 1.00 87.75 91 ILE A N 1
ATOM 717 C CA . 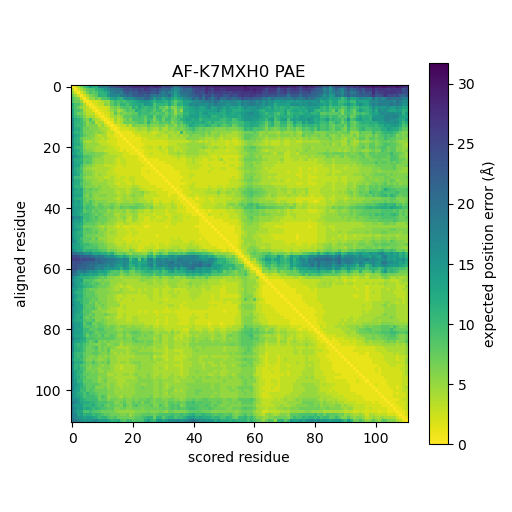ILE A 1 91 ? -6.779 9.123 -7.615 1.00 87.75 91 ILE A CA 1
ATOM 718 C C . ILE A 1 91 ? -6.883 9.022 -9.142 1.00 87.75 91 ILE A C 1
ATOM 720 O O . ILE A 1 91 ? -5.876 8.801 -9.814 1.00 87.75 91 ILE A O 1
ATOM 724 N N . ARG A 1 92 ? -8.069 9.254 -9.725 1.00 89.31 92 ARG A N 1
ATOM 725 C CA . ARG A 1 92 ? -8.237 9.287 -11.188 1.00 89.31 92 ARG A CA 1
ATOM 726 C C . ARG A 1 92 ? -7.384 10.380 -11.841 1.00 89.31 92 ARG A C 1
ATOM 728 O O . ARG A 1 92 ? -6.846 10.152 -12.927 1.00 89.31 92 ARG A O 1
ATOM 735 N N . ALA A 1 93 ? -7.250 11.544 -11.205 1.00 92.44 93 ALA A N 1
ATOM 736 C CA . ALA A 1 93 ? -6.393 12.619 -11.698 1.00 92.44 93 ALA A CA 1
ATOM 737 C C . ALA A 1 93 ? -4.911 12.210 -11.661 1.00 92.44 93 ALA A C 1
ATOM 739 O O . ALA A 1 93 ? -4.217 12.376 -12.660 1.00 92.44 93 ALA A O 1
ATOM 740 N N . LEU A 1 94 ? -4.448 11.604 -10.561 1.00 90.00 94 LEU A N 1
ATOM 741 C CA . LEU A 1 94 ? -3.077 11.093 -10.430 1.00 90.00 94 LEU A CA 1
ATOM 742 C C . LEU A 1 94 ? -2.763 9.994 -11.459 1.00 90.00 94 LEU A C 1
ATOM 744 O O . LEU A 1 94 ? -1.740 10.069 -12.132 1.00 90.00 94 LEU A O 1
ATOM 748 N N . GLY A 1 95 ? -3.670 9.034 -11.661 1.00 89.56 95 GLY A N 1
ATOM 749 C CA . GLY A 1 95 ? -3.501 7.989 -12.678 1.00 89.56 95 GLY A CA 1
ATOM 750 C C . GLY A 1 95 ? -3.466 8.545 -14.105 1.00 89.56 95 GLY A C 1
ATOM 75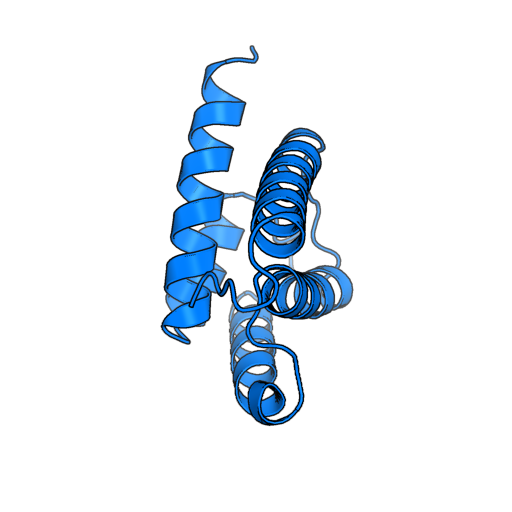1 O O . GLY A 1 95 ? -2.675 8.101 -14.933 1.00 89.56 95 GLY A O 1
ATOM 752 N N . SER A 1 96 ? -4.267 9.577 -14.393 1.00 92.88 96 SER A N 1
ATOM 753 C CA . SER A 1 96 ? -4.212 10.281 -15.685 1.00 92.88 96 SER A CA 1
ATOM 754 C C . SER A 1 96 ? -2.869 10.989 -15.902 1.00 92.88 96 SER A C 1
ATOM 756 O O . SER A 1 96 ? -2.346 10.989 -17.018 1.00 92.88 96 SER A O 1
ATOM 758 N N . LEU A 1 97 ? -2.296 11.577 -14.844 1.00 92.31 97 LEU A N 1
ATOM 759 C CA . LEU A 1 97 ? -0.971 12.201 -14.893 1.00 92.31 97 LEU A CA 1
ATOM 760 C C . LEU A 1 97 ? 0.126 11.163 -15.152 1.00 92.31 97 LEU A C 1
ATOM 762 O O . LEU A 1 97 ? 0.952 11.379 -16.037 1.00 92.31 97 LEU A O 1
ATOM 766 N N . GLU A 1 98 ? 0.101 10.024 -14.454 1.00 90.00 98 GLU A N 1
ATOM 767 C CA . GLU A 1 98 ? 1.035 8.918 -14.701 1.00 90.00 98 GLU A CA 1
ATOM 768 C C . GLU A 1 98 ? 0.927 8.407 -16.146 1.00 90.00 98 GLU A C 1
ATOM 770 O O . GLU A 1 98 ? 1.937 8.275 -16.836 1.00 90.00 98 GLU A O 1
ATOM 775 N N . GLY A 1 99 ? -0.294 8.161 -16.630 1.00 91.06 99 GLY A N 1
ATOM 776 C CA . GLY A 1 99 ? -0.523 7.696 -17.998 1.00 91.06 99 GLY A CA 1
ATOM 777 C C . GLY A 1 99 ? -0.009 8.682 -19.049 1.00 91.06 99 GLY A C 1
ATOM 778 O O . GLY A 1 99 ? 0.567 8.271 -20.053 1.00 91.06 99 GLY A O 1
ATOM 779 N N . THR A 1 100 ? -0.148 9.986 -18.792 1.00 94.25 100 THR A N 1
ATOM 780 C CA . THR A 1 100 ? 0.411 11.037 -19.657 1.00 94.25 100 THR A CA 1
ATOM 781 C C . THR A 1 100 ? 1.939 11.003 -19.655 1.00 94.25 100 THR A C 1
ATOM 783 O O . THR A 1 100 ? 2.546 11.092 -20.719 1.00 94.25 100 THR A O 1
ATOM 786 N N . ALA A 1 101 ? 2.567 10.837 -18.488 1.00 92.56 101 ALA A N 1
ATOM 787 C CA . ALA A 1 101 ? 4.021 10.739 -18.379 1.00 92.56 101 ALA A CA 1
ATOM 788 C C . ALA A 1 101 ? 4.565 9.514 -19.134 1.00 92.56 101 ALA A C 1
ATOM 790 O O . ALA A 1 101 ? 5.466 9.668 -19.952 1.00 92.56 101 ALA A O 1
ATOM 791 N N . LYS A 1 102 ? 3.943 8.339 -18.969 1.00 91.56 102 LYS A N 1
ATOM 792 C CA . LYS A 1 102 ? 4.302 7.108 -19.699 1.00 91.56 102 LYS A CA 1
ATOM 793 C C . LYS A 1 102 ? 4.086 7.193 -21.209 1.00 91.56 102 LYS A C 1
ATOM 795 O O . LYS A 1 102 ? 4.793 6.547 -21.974 1.00 91.56 102 LYS A O 1
ATOM 800 N N . ALA A 1 103 ? 3.099 7.969 -21.657 1.00 93.44 103 ALA A N 1
ATOM 801 C CA . ALA A 1 103 ? 2.878 8.200 -23.082 1.00 93.44 103 ALA A CA 1
ATOM 802 C C . ALA A 1 103 ? 3.979 9.072 -23.716 1.00 93.44 103 ALA A C 1
ATOM 804 O O . ALA A 1 103 ? 4.241 8.941 -24.910 1.00 93.44 103 ALA A O 1
ATOM 805 N N . LEU A 1 104 ? 4.604 9.962 -22.935 1.00 95.38 104 LEU A N 1
ATOM 806 C CA . LEU A 1 104 ? 5.712 10.817 -23.374 1.00 95.38 104 LEU A CA 1
ATOM 807 C C . LEU A 1 104 ? 7.070 10.117 -23.247 1.00 95.38 104 LEU A C 1
ATOM 809 O O . LEU A 1 104 ? 7.923 10.284 -24.116 1.00 95.38 104 LEU A O 1
ATOM 813 N N . ASP A 1 105 ? 7.253 9.341 -22.182 1.00 93.44 105 ASP A N 1
ATOM 814 C CA . ASP A 1 105 ? 8.442 8.544 -21.902 1.00 93.44 105 ASP A CA 1
ATOM 815 C C . ASP A 1 105 ? 8.016 7.147 -21.413 1.00 93.44 105 ASP A C 1
ATOM 817 O O . ASP A 1 105 ? 7.618 6.999 -20.254 1.00 93.44 105 ASP A O 1
ATOM 821 N N . PRO A 1 106 ? 8.074 6.113 -22.273 1.00 90.88 106 PRO A N 1
ATOM 822 C CA . PRO A 1 106 ? 7.691 4.750 -21.905 1.00 90.88 106 PRO A CA 1
ATOM 823 C C . PRO A 1 106 ? 8.475 4.163 -20.724 1.00 90.88 106 PRO A C 1
ATOM 825 O O . PRO A 1 106 ? 7.970 3.250 -20.069 1.00 90.88 106 PRO A O 1
ATOM 828 N N . ASP A 1 107 ? 9.674 4.682 -20.440 1.00 88.62 107 ASP A N 1
ATOM 829 C CA . ASP A 1 107 ? 10.519 4.243 -19.327 1.00 88.62 107 ASP A CA 1
ATOM 830 C C . ASP A 1 107 ? 10.225 5.006 -18.020 1.00 88.62 107 ASP A C 1
ATOM 832 O O . ASP A 1 107 ? 10.839 4.726 -16.985 1.00 88.62 107 ASP A O 1
ATOM 836 N N . PHE A 1 108 ? 9.263 5.939 -18.032 1.00 86.94 108 PHE A N 1
ATOM 837 C CA . PHE A 1 108 ? 8.859 6.697 -16.854 1.00 86.94 108 PHE A CA 1
ATOM 838 C C . PHE A 1 108 ? 8.359 5.782 -15.730 1.00 86.94 108 PHE A C 1
ATOM 840 O O . PHE A 1 108 ? 7.427 4.985 -15.896 1.00 86.94 108 PHE A O 1
ATOM 847 N N . LYS A 1 109 ? 8.922 5.979 -14.536 1.00 78.25 109 LYS A N 1
ATOM 848 C CA . LYS A 1 109 ? 8.482 5.347 -13.293 1.00 78.25 109 LYS A CA 1
ATOM 849 C C . LYS A 1 109 ? 8.358 6.395 -12.199 1.00 78.25 109 LYS A C 1
ATOM 851 O O . LYS A 1 109 ? 9.196 7.284 -12.081 1.00 78.25 109 LYS A O 1
ATOM 856 N N . VAL A 1 110 ? 7.295 6.283 -11.406 1.00 71.19 110 VAL A N 1
ATOM 857 C CA . VAL A 1 110 ? 7.085 7.146 -10.232 1.00 71.19 110 VAL A CA 1
ATOM 858 C C . VAL A 1 110 ? 8.068 6.787 -9.112 1.00 71.19 110 VAL A C 1
ATOM 860 O O . VAL A 1 110 ? 8.480 7.674 -8.366 1.00 71.19 110 VAL A O 1
ATOM 863 N N . ILE A 1 111 ? 8.441 5.504 -9.023 1.00 67.56 111 ILE A N 1
ATOM 864 C CA . ILE A 1 111 ? 9.399 4.940 -8.065 1.00 67.56 111 ILE A CA 1
ATOM 865 C C . ILE A 1 111 ? 10.522 4.166 -8.751 1.00 67.56 111 ILE A C 1
ATOM 867 O O . ILE A 1 111 ? 10.294 3.637 -9.865 1.00 67.56 111 ILE A O 1
#

Radius of gyration: 14.21 Å; Cα contacts (8 Å, |Δi|>4): 82; chains: 1; bounding box: 29×34×37 Å